Protein AF-A0A953AX68-F1 (afdb_monomer_lite)

Foldseek 3Di:
DQDPLNVVLVVQLVVLCVVLVVCLVVLLVVCQVVVNQVSLQVSLVSVLVSVVSNVVSCVVSVHDDDPVNVVVVCVVLVVVLVVLVCVVVVDPPRDPSNVCSNVVSSVVVVVSVVVVCCVVVHPVVVVVVVVVVVVPPPPPDDDDDDDDDDD

Structure (mmCIF, N/CA/C/O backbone):
data_AF-A0A953AX68-F1
#
_entry.id   AF-A0A953AX68-F1
#
loop_
_atom_site.group_PDB
_atom_site.id
_atom_site.type_symbol
_atom_site.label_atom_id
_atom_site.label_alt_id
_atom_site.label_comp_id
_atom_site.label_asym_id
_atom_site.label_entity_id
_atom_site.label_seq_id
_atom_site.pdbx_PDB_ins_code
_atom_site.Cartn_x
_atom_site.Cartn_y
_atom_site.Cartn_z
_atom_site.occupancy
_atom_site.B_iso_or_equiv
_atom_site.auth_seq_id
_atom_site.auth_comp_id
_atom_site.auth_asym_id
_atom_site.auth_atom_id
_atom_site.pdbx_PDB_model_num
ATOM 1 N N . MET A 1 1 ? -5.751 9.041 28.062 1.00 52.81 1 MET A N 1
ATOM 2 C CA . MET A 1 1 ? -4.971 7.850 28.462 1.00 52.81 1 MET A CA 1
ATOM 3 C C . MET A 1 1 ? -5.327 6.750 27.474 1.00 52.81 1 MET A C 1
ATOM 5 O O . MET A 1 1 ? -6.511 6.477 27.338 1.00 52.81 1 MET A O 1
ATOM 9 N N . ALA A 1 2 ? -4.370 6.244 26.689 1.00 71.50 2 ALA A N 1
ATOM 10 C CA . ALA A 1 2 ? -4.653 5.165 25.738 1.00 71.50 2 ALA A CA 1
ATOM 11 C C . ALA A 1 2 ? -5.026 3.898 26.515 1.00 71.50 2 ALA A C 1
ATOM 13 O O . ALA A 1 2 ? -4.402 3.606 27.537 1.00 71.50 2 ALA A O 1
ATOM 14 N N . THR A 1 3 ? -6.051 3.178 26.068 1.00 89.19 3 THR A N 1
ATOM 15 C CA . THR A 1 3 ? -6.425 1.916 26.711 1.00 89.19 3 THR A CA 1
ATOM 16 C C . THR A 1 3 ? -5.432 0.821 26.319 1.00 89.19 3 THR A C 1
ATOM 18 O O . THR A 1 3 ? -4.761 0.918 25.290 1.00 89.19 3 THR A O 1
ATOM 21 N N . VAL A 1 4 ? -5.347 -0.248 27.115 1.00 90.12 4 VAL A N 1
ATOM 22 C CA . VAL A 1 4 ? -4.530 -1.430 26.771 1.00 90.12 4 VAL A CA 1
ATOM 23 C C . VAL A 1 4 ? -4.910 -1.963 25.384 1.00 90.12 4 VAL A C 1
ATOM 25 O O . VAL A 1 4 ? -4.042 -2.215 24.553 1.00 90.12 4 VAL A O 1
ATOM 28 N N . LYS A 1 5 ? -6.212 -1.991 25.085 1.00 90.06 5 LYS A N 1
ATOM 29 C CA . LYS A 1 5 ? -6.754 -2.409 23.790 1.00 90.06 5 LYS A CA 1
ATOM 30 C C . LYS A 1 5 ? -6.280 -1.527 22.622 1.00 90.06 5 LYS A C 1
ATOM 32 O O . LYS A 1 5 ? -6.019 -2.035 21.533 1.00 90.06 5 LYS A O 1
ATOM 37 N N . ASP A 1 6 ? -6.131 -0.217 22.836 1.00 89.50 6 ASP A N 1
ATOM 38 C CA . ASP A 1 6 ? -5.598 0.696 21.814 1.00 89.50 6 ASP A CA 1
ATOM 39 C C . ASP A 1 6 ? -4.115 0.432 21.528 1.00 89.50 6 ASP A C 1
ATOM 41 O O . ASP A 1 6 ? -3.676 0.526 20.377 1.00 89.50 6 ASP A O 1
ATOM 45 N N . ALA A 1 7 ? -3.342 0.102 22.567 1.00 92.62 7 ALA A N 1
ATOM 46 C CA . ALA A 1 7 ? -1.931 -0.244 22.437 1.00 92.62 7 ALA A CA 1
ATOM 47 C C . ALA A 1 7 ? -1.748 -1.574 21.688 1.00 92.62 7 ALA A C 1
ATOM 49 O O . ALA A 1 7 ? -0.960 -1.635 20.745 1.00 92.62 7 ALA A O 1
ATOM 50 N N . GLU A 1 8 ? -2.528 -2.601 22.034 1.00 94.94 8 GLU A N 1
ATOM 51 C CA . GLU A 1 8 ? -2.530 -3.903 21.353 1.00 94.94 8 GLU A CA 1
ATOM 52 C C . GLU A 1 8 ? -2.865 -3.772 19.866 1.00 94.94 8 GLU A C 1
ATOM 54 O O . GLU A 1 8 ? -2.136 -4.289 19.017 1.00 94.94 8 GLU A O 1
ATOM 59 N N . ARG A 1 9 ? -3.922 -3.016 19.532 1.00 95.19 9 ARG A N 1
ATOM 60 C CA . ARG A 1 9 ? -4.285 -2.736 18.137 1.00 95.19 9 ARG A CA 1
ATOM 61 C C . ARG A 1 9 ? -3.120 -2.085 17.395 1.00 95.19 9 ARG A C 1
ATOM 63 O O . ARG A 1 9 ? -2.775 -2.514 16.297 1.00 95.19 9 ARG A O 1
ATOM 70 N N . ARG A 1 10 ? -2.531 -1.029 17.966 1.00 93.56 10 ARG A N 1
ATOM 71 C CA . ARG A 1 10 ? -1.424 -0.294 17.333 1.00 93.56 10 ARG A CA 1
ATOM 72 C C . ARG A 1 10 ? -0.219 -1.193 17.092 1.00 93.56 10 ARG A C 1
ATOM 74 O O . ARG A 1 10 ? 0.334 -1.152 15.997 1.00 93.56 10 ARG A O 1
ATOM 81 N N . LEU A 1 11 ? 0.150 -2.013 18.073 1.00 95.56 11 LEU A N 1
ATOM 82 C CA . LEU A 1 11 ? 1.232 -2.986 17.935 1.00 95.56 11 LEU A CA 1
ATOM 83 C C . LEU A 1 11 ? 0.938 -3.982 16.810 1.00 95.56 11 LEU A C 1
ATOM 85 O O . LEU A 1 11 ? 1.768 -4.141 15.923 1.00 95.56 11 LEU A O 1
ATOM 89 N N . ALA A 1 12 ? -0.262 -4.568 16.776 1.00 95.94 12 ALA A N 1
ATOM 90 C CA . ALA A 1 12 ? -0.652 -5.505 15.723 1.00 95.94 12 ALA A CA 1
ATOM 91 C C . ALA A 1 12 ? -0.560 -4.877 14.320 1.00 95.94 12 ALA A C 1
ATOM 93 O O . ALA A 1 12 ? -0.012 -5.487 13.402 1.00 95.94 12 ALA A O 1
ATOM 94 N N . VAL A 1 13 ? -1.047 -3.641 14.157 1.00 96.25 13 VAL A N 1
ATOM 95 C CA . VAL A 1 13 ? -0.963 -2.904 12.887 1.00 96.25 13 VAL A CA 1
ATOM 96 C C . VAL A 1 13 ? 0.492 -2.657 12.492 1.00 96.25 13 VAL A C 1
ATOM 98 O O . VAL A 1 13 ? 0.874 -2.958 11.363 1.00 96.25 13 VAL A O 1
ATOM 101 N N . VAL A 1 14 ? 1.311 -2.133 13.407 1.00 95.69 14 VAL A N 1
ATOM 102 C CA . VAL A 1 14 ? 2.717 -1.806 13.126 1.00 95.69 14 VAL A CA 1
ATOM 103 C C . VAL A 1 14 ? 3.515 -3.060 12.783 1.00 95.69 14 VAL A C 1
ATOM 105 O O . VAL A 1 14 ? 4.225 -3.060 11.782 1.00 95.69 14 VAL A O 1
ATOM 108 N N . THR A 1 15 ? 3.372 -4.146 13.544 1.00 96.62 15 THR A N 1
ATOM 109 C CA . THR A 1 15 ? 4.067 -5.410 13.266 1.00 96.62 15 THR A CA 1
ATOM 110 C C . THR A 1 15 ? 3.616 -6.018 11.939 1.00 96.62 15 THR A C 1
ATOM 112 O O . THR A 1 15 ? 4.457 -6.463 11.159 1.00 96.62 15 THR A O 1
ATOM 115 N N . SER A 1 16 ? 2.315 -5.972 11.633 1.00 96.88 16 SER A N 1
ATOM 116 C CA . SER A 1 16 ? 1.788 -6.416 10.338 1.00 96.88 16 SER A CA 1
ATOM 117 C C . SER A 1 16 ? 2.435 -5.653 9.180 1.00 96.88 16 SER A C 1
ATOM 119 O O . SER A 1 16 ? 2.881 -6.269 8.210 1.00 96.88 16 SER A O 1
ATOM 121 N N . TRP A 1 17 ? 2.538 -4.323 9.277 1.00 96.56 17 TRP A N 1
ATOM 122 C CA . TRP A 1 17 ? 3.183 -3.495 8.250 1.00 96.56 17 TRP A CA 1
ATOM 123 C C . TRP A 1 17 ? 4.701 -3.636 8.209 1.00 96.56 17 TRP A C 1
ATOM 125 O O . TRP A 1 17 ? 5.267 -3.559 7.126 1.00 96.56 17 TRP A O 1
ATOM 135 N N . ALA A 1 18 ? 5.368 -3.880 9.335 1.00 95.31 18 ALA A N 1
ATOM 136 C CA . ALA A 1 18 ? 6.807 -4.127 9.347 1.00 95.31 18 ALA A CA 1
ATOM 137 C C . ALA A 1 18 ? 7.158 -5.371 8.516 1.00 95.31 18 ALA A C 1
ATOM 139 O O . ALA A 1 18 ? 8.072 -5.330 7.695 1.00 95.31 18 ALA A O 1
ATOM 140 N N . VAL A 1 19 ? 6.382 -6.449 8.674 1.00 95.56 19 VAL A N 1
ATOM 141 C CA . VAL A 1 19 ? 6.579 -7.695 7.920 1.00 95.56 19 VAL A CA 1
ATOM 142 C C . VAL A 1 19 ? 6.150 -7.527 6.464 1.00 95.56 19 VAL A C 1
ATOM 144 O O . VAL A 1 19 ? 6.960 -7.706 5.558 1.00 95.56 19 VAL A O 1
ATOM 147 N N . SER A 1 20 ? 4.889 -7.163 6.225 1.00 96.81 20 SER A N 1
ATOM 148 C CA . SER A 1 20 ? 4.341 -7.092 4.862 1.00 96.81 20 SER A CA 1
ATOM 149 C C . SER A 1 20 ? 4.927 -5.941 4.044 1.00 96.81 20 SER A C 1
ATOM 151 O O . SER A 1 20 ? 5.261 -6.124 2.879 1.00 96.81 20 SER A O 1
ATOM 153 N N . GLY A 1 21 ? 5.117 -4.769 4.647 1.00 93.88 21 GLY A N 1
ATOM 154 C CA . GLY A 1 21 ? 5.720 -3.612 3.992 1.00 93.88 21 GLY A CA 1
ATOM 155 C C . GLY A 1 21 ? 7.198 -3.830 3.687 1.00 93.88 21 GLY A C 1
ATOM 156 O O . GLY A 1 21 ? 7.617 -3.582 2.562 1.00 93.88 21 GLY A O 1
ATOM 157 N N . GLY A 1 22 ? 7.977 -4.348 4.643 1.00 95.44 22 GLY A N 1
ATOM 158 C CA . GLY A 1 22 ? 9.399 -4.631 4.435 1.00 95.44 22 GLY A CA 1
ATOM 159 C C . GLY A 1 22 ? 9.636 -5.720 3.387 1.00 95.44 22 GLY A C 1
ATOM 160 O O . GLY A 1 22 ? 10.375 -5.506 2.426 1.00 95.44 22 GLY A O 1
ATOM 161 N N . PHE A 1 23 ? 8.970 -6.869 3.534 1.00 96.62 23 PHE A N 1
ATOM 162 C CA . PHE A 1 23 ? 9.101 -7.982 2.591 1.00 96.62 23 PHE A CA 1
ATOM 163 C C . PHE A 1 23 ? 8.530 -7.635 1.211 1.00 96.62 23 PHE A C 1
ATOM 165 O O . PHE A 1 23 ? 9.174 -7.881 0.193 1.00 96.62 23 PHE A O 1
ATOM 172 N N . GLY A 1 24 ? 7.357 -6.996 1.166 1.00 96.81 24 GLY A N 1
ATOM 173 C CA . GLY A 1 24 ? 6.736 -6.552 -0.078 1.00 96.81 24 GLY A CA 1
ATOM 174 C C . GLY A 1 24 ? 7.608 -5.552 -0.834 1.00 96.81 24 GLY A C 1
ATOM 175 O O . GLY A 1 24 ? 7.820 -5.714 -2.035 1.00 96.81 24 GLY A O 1
ATOM 176 N N . LEU A 1 25 ? 8.193 -4.574 -0.134 1.00 96.19 25 LEU A N 1
ATOM 177 C CA . LEU A 1 25 ? 9.120 -3.616 -0.735 1.00 96.19 25 LEU A CA 1
ATOM 178 C C . LEU A 1 25 ? 10.381 -4.299 -1.272 1.00 96.19 25 LEU A C 1
ATOM 180 O O . LEU A 1 25 ? 10.812 -3.974 -2.375 1.00 96.19 25 LEU A O 1
ATOM 184 N N . ALA A 1 26 ? 10.951 -5.260 -0.538 1.00 97.00 26 ALA A N 1
ATOM 185 C CA . ALA A 1 26 ? 12.106 -6.020 -1.010 1.00 97.00 26 ALA A CA 1
ATOM 186 C C . ALA A 1 26 ? 11.798 -6.744 -2.333 1.00 97.00 26 ALA A C 1
ATOM 188 O O . ALA A 1 26 ? 12.542 -6.587 -3.298 1.00 97.00 26 ALA A O 1
ATOM 189 N N . CYS A 1 27 ? 10.666 -7.450 -2.418 1.00 96.69 27 CYS A N 1
ATOM 190 C CA . CYS A 1 27 ? 10.232 -8.121 -3.645 1.00 96.69 27 CYS A CA 1
ATOM 191 C C . CYS A 1 27 ? 9.978 -7.143 -4.806 1.00 96.69 27 CYS A C 1
ATOM 193 O O . CYS A 1 27 ? 10.406 -7.412 -5.930 1.00 96.69 27 CYS A O 1
ATOM 195 N N . ILE A 1 28 ? 9.345 -5.991 -4.537 1.00 96.81 28 ILE A N 1
ATOM 196 C CA . ILE A 1 28 ? 9.142 -4.926 -5.535 1.00 96.81 28 ILE A CA 1
ATOM 197 C C . ILE A 1 28 ? 10.493 -4.460 -6.087 1.00 96.81 28 ILE A C 1
ATOM 199 O O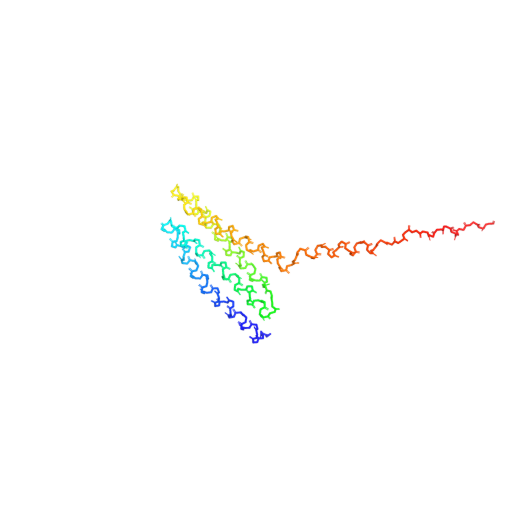 . ILE A 1 28 ? 10.690 -4.446 -7.302 1.00 96.81 28 ILE A O 1
ATOM 203 N N . LEU A 1 29 ? 11.439 -4.117 -5.210 1.00 96.12 29 LEU A N 1
ATOM 204 C CA . LEU A 1 29 ? 12.760 -3.632 -5.609 1.00 96.12 29 LEU A CA 1
ATOM 205 C C . LEU A 1 29 ? 13.552 -4.685 -6.390 1.00 96.12 29 LEU A C 1
ATOM 207 O O . LEU A 1 29 ? 14.199 -4.333 -7.374 1.00 96.12 29 LEU A O 1
ATOM 211 N N . THR A 1 30 ? 13.465 -5.963 -6.009 1.00 96.19 30 THR A N 1
ATOM 212 C CA . THR A 1 30 ? 14.041 -7.072 -6.785 1.00 96.19 30 THR A CA 1
ATOM 213 C C . THR A 1 30 ? 13.442 -7.132 -8.191 1.00 96.19 30 THR A C 1
ATOM 215 O O . THR A 1 30 ? 14.189 -7.166 -9.165 1.00 96.19 30 THR A O 1
ATOM 218 N N . GLY A 1 31 ? 12.113 -7.052 -8.323 1.00 94.06 31 GLY A N 1
ATOM 219 C CA . GLY A 1 31 ? 11.453 -7.051 -9.632 1.00 94.06 31 GLY A CA 1
ATOM 220 C C . GLY A 1 31 ? 11.859 -5.874 -10.518 1.00 94.06 31 GLY A C 1
ATOM 221 O O . GLY A 1 31 ? 12.137 -6.061 -11.702 1.00 94.06 31 GLY A O 1
ATOM 222 N N . PHE A 1 32 ? 11.980 -4.671 -9.950 1.00 94.19 32 PHE A N 1
ATOM 223 C CA . PHE A 1 32 ? 12.466 -3.501 -10.687 1.00 94.19 32 PHE A CA 1
ATOM 224 C C . PHE A 1 32 ? 13.939 -3.620 -11.091 1.00 94.19 32 PHE A C 1
ATOM 226 O O . PHE A 1 32 ? 14.289 -3.285 -12.227 1.00 94.19 32 PHE A O 1
ATOM 233 N N . ARG A 1 33 ? 14.797 -4.098 -10.182 1.00 94.25 33 ARG A N 1
ATOM 234 C CA . ARG A 1 33 ? 16.237 -4.261 -10.417 1.00 94.25 33 ARG A CA 1
ATOM 235 C C . ARG A 1 33 ? 16.500 -5.235 -11.560 1.00 94.25 33 ARG A C 1
ATOM 237 O O . ARG A 1 33 ? 17.177 -4.869 -12.519 1.00 94.25 33 ARG A O 1
ATOM 244 N N . ASP A 1 34 ? 15.916 -6.425 -11.472 1.00 93.88 34 ASP A N 1
ATOM 245 C CA . ASP A 1 34 ? 16.192 -7.527 -12.396 1.00 93.88 34 ASP A CA 1
ATOM 246 C C . ASP A 1 34 ? 15.253 -7.524 -13.616 1.00 93.88 34 ASP A C 1
ATOM 248 O O . ASP A 1 34 ? 15.350 -8.396 -14.476 1.00 93.88 34 ASP A O 1
ATOM 252 N N . ALA A 1 35 ? 14.353 -6.533 -13.705 1.00 91.94 35 ALA A N 1
ATOM 253 C CA . ALA A 1 35 ? 13.316 -6.421 -14.733 1.00 91.94 35 ALA A CA 1
ATOM 254 C C . ALA A 1 35 ? 12.455 -7.696 -14.854 1.00 91.94 35 ALA A C 1
ATOM 256 O O . ALA A 1 35 ? 12.076 -8.110 -15.948 1.00 91.94 35 ALA A O 1
ATOM 257 N N . GLN A 1 36 ? 12.143 -8.314 -13.711 1.00 93.38 36 GLN A N 1
ATOM 258 C CA . GLN A 1 36 ? 11.323 -9.519 -13.620 1.00 93.38 36 GLN A CA 1
ATOM 259 C C . GLN A 1 36 ? 9.954 -9.198 -13.025 1.00 93.38 36 GLN A C 1
ATOM 261 O O . GLN A 1 36 ? 9.839 -8.758 -11.880 1.00 93.38 36 GLN A O 1
ATOM 266 N N . GLU A 1 37 ? 8.900 -9.473 -13.790 1.00 93.88 37 GLU A N 1
ATOM 267 C CA . GLU A 1 37 ? 7.525 -9.131 -13.411 1.00 93.88 37 GLU A CA 1
ATOM 268 C C . GLU A 1 37 ? 7.054 -9.882 -12.168 1.00 93.88 37 GLU A C 1
ATOM 270 O O . GLU A 1 37 ? 6.496 -9.288 -11.249 1.00 93.88 37 GLU A O 1
ATOM 275 N N . VAL A 1 38 ? 7.326 -11.187 -12.109 1.00 95.75 38 VAL A N 1
ATOM 276 C CA . VAL A 1 38 ? 6.841 -12.081 -11.049 1.00 95.75 38 VAL A CA 1
ATOM 277 C C . VAL A 1 38 ? 7.226 -11.607 -9.639 1.00 95.75 38 VAL A C 1
ATOM 279 O O . VAL A 1 38 ? 6.315 -11.396 -8.836 1.00 95.75 38 VAL A O 1
ATOM 282 N N . PRO A 1 39 ? 8.513 -11.393 -9.291 1.00 95.25 39 PRO A N 1
ATOM 283 C CA . PRO A 1 39 ? 8.872 -10.907 -7.958 1.00 95.25 39 PRO A CA 1
ATOM 284 C C . PRO A 1 39 ? 8.290 -9.517 -7.668 1.00 95.25 39 PRO A C 1
ATOM 286 O O . PRO A 1 39 ? 7.835 -9.274 -6.550 1.00 95.25 39 PRO A O 1
ATOM 289 N N . GLY A 1 40 ? 8.216 -8.638 -8.674 1.00 94.88 40 GLY A N 1
ATOM 290 C CA . GLY A 1 40 ? 7.607 -7.315 -8.530 1.00 94.88 40 GLY A CA 1
ATOM 291 C C . GLY A 1 40 ? 6.125 -7.386 -8.151 1.00 94.88 40 GLY A C 1
ATOM 292 O O . GLY A 1 40 ? 5.695 -6.779 -7.168 1.00 94.88 40 GLY A O 1
ATOM 293 N N . LEU A 1 41 ? 5.349 -8.183 -8.890 1.00 97.06 41 LEU A N 1
ATOM 294 C CA . LEU A 1 41 ? 3.917 -8.385 -8.657 1.00 97.06 41 LEU A CA 1
ATOM 295 C C . LEU A 1 41 ? 3.639 -9.123 -7.342 1.00 97.06 41 LEU A C 1
ATOM 297 O O . LEU A 1 41 ? 2.695 -8.766 -6.637 1.00 97.06 41 LEU A O 1
ATOM 301 N N . ILE A 1 42 ? 4.478 -10.095 -6.966 1.00 97.62 42 ILE A N 1
ATOM 302 C CA . ILE A 1 42 ? 4.409 -10.741 -5.645 1.00 97.62 42 ILE A CA 1
ATOM 303 C C . ILE A 1 42 ? 4.598 -9.700 -4.542 1.00 97.62 42 ILE A C 1
ATOM 305 O O . ILE A 1 42 ? 3.845 -9.699 -3.571 1.00 97.62 42 ILE A O 1
ATOM 309 N N . GLY A 1 43 ? 5.552 -8.781 -4.693 1.00 97.12 43 GLY A N 1
ATOM 310 C CA . GLY A 1 43 ? 5.767 -7.728 -3.709 1.00 97.12 43 GLY A CA 1
ATOM 311 C C . GLY A 1 43 ? 4.542 -6.828 -3.521 1.00 97.12 43 GLY A C 1
ATOM 312 O O . GLY A 1 43 ? 4.126 -6.586 -2.387 1.00 97.12 43 GLY A O 1
ATOM 313 N N . PHE A 1 44 ? 3.880 -6.425 -4.610 1.00 97.31 44 PHE A N 1
ATOM 314 C CA . PHE A 1 44 ? 2.597 -5.715 -4.531 1.00 97.31 44 PHE A CA 1
ATOM 315 C C . PHE A 1 44 ? 1.487 -6.560 -3.894 1.00 97.31 44 PHE A C 1
ATOM 317 O O . PHE A 1 44 ? 0.733 -6.048 -3.065 1.00 97.31 44 PHE A O 1
ATOM 324 N N . ALA A 1 45 ? 1.404 -7.854 -4.212 1.00 97.69 45 ALA A N 1
ATOM 325 C CA . ALA A 1 45 ? 0.442 -8.763 -3.589 1.00 97.69 45 ALA A CA 1
ATOM 326 C C . ALA A 1 45 ? 0.653 -8.871 -2.067 1.00 97.69 45 ALA A C 1
ATOM 328 O O . ALA A 1 45 ? -0.320 -8.878 -1.312 1.00 97.69 45 ALA A O 1
ATOM 329 N N . VAL A 1 46 ? 1.904 -8.876 -1.595 1.00 98.00 46 VAL A N 1
ATOM 330 C CA . VAL A 1 46 ? 2.235 -8.850 -0.160 1.00 98.00 46 VAL A CA 1
ATOM 331 C C . VAL A 1 46 ? 1.814 -7.526 0.484 1.00 98.00 46 VAL A C 1
ATOM 333 O O . VAL A 1 46 ? 1.234 -7.537 1.570 1.00 98.00 46 VAL A O 1
ATOM 336 N N . VAL A 1 47 ? 2.048 -6.386 -0.174 1.00 97.06 47 VAL A N 1
ATOM 337 C CA . VAL A 1 47 ? 1.588 -5.073 0.319 1.00 97.06 47 VAL A CA 1
ATOM 338 C C . VAL A 1 47 ? 0.061 -5.041 0.440 1.00 97.06 47 VAL A C 1
ATOM 340 O O . VAL A 1 47 ? -0.476 -4.586 1.452 1.00 97.06 47 VAL A O 1
ATOM 343 N N . ILE A 1 48 ? -0.649 -5.582 -0.553 1.00 97.00 48 ILE A N 1
ATOM 344 C CA . ILE A 1 48 ? -2.110 -5.727 -0.524 1.00 97.00 48 ILE A CA 1
ATOM 345 C C . ILE A 1 48 ? -2.540 -6.642 0.628 1.00 97.00 48 ILE A C 1
ATOM 347 O O . ILE A 1 48 ? -3.468 -6.302 1.361 1.00 97.00 48 ILE A O 1
ATOM 351 N N . ALA A 1 49 ? -1.852 -7.763 0.850 1.00 97.19 49 ALA A N 1
ATOM 352 C CA . ALA A 1 49 ? -2.120 -8.636 1.990 1.00 97.19 49 ALA A CA 1
ATOM 353 C C . ALA A 1 49 ? -1.915 -7.906 3.332 1.00 97.19 49 ALA A C 1
ATOM 355 O O . ALA A 1 49 ? -2.723 -8.075 4.244 1.00 97.19 49 ALA A O 1
ATOM 356 N N . GLY A 1 50 ? -0.907 -7.034 3.435 1.00 96.69 50 GLY A N 1
ATOM 357 C CA . GLY A 1 50 ? -0.701 -6.143 4.581 1.00 96.69 50 GLY A CA 1
ATOM 358 C C . GLY A 1 50 ? -1.870 -5.184 4.818 1.00 96.69 50 GLY A C 1
ATOM 359 O O . GLY A 1 50 ? -2.336 -5.029 5.951 1.00 96.69 50 GLY A O 1
ATOM 360 N N . LEU A 1 51 ? -2.414 -4.600 3.746 1.00 94.56 51 LEU A N 1
ATOM 361 C CA . LEU A 1 51 ? -3.619 -3.770 3.812 1.00 94.56 51 LEU A CA 1
ATOM 362 C C . LEU A 1 51 ? -4.834 -4.577 4.294 1.00 94.56 51 LEU A C 1
ATOM 364 O O . LEU A 1 51 ? -5.557 -4.125 5.184 1.00 94.56 51 LEU A O 1
ATOM 368 N N . VAL A 1 52 ? -5.043 -5.777 3.747 1.00 95.38 52 VAL A N 1
ATOM 369 C CA . VAL A 1 52 ? -6.127 -6.685 4.157 1.00 95.38 52 VAL A CA 1
ATOM 370 C C . VAL A 1 52 ? -5.981 -7.075 5.629 1.00 95.38 52 VAL A C 1
ATOM 372 O O . VAL A 1 52 ? -6.956 -7.002 6.378 1.00 95.38 52 VAL A O 1
ATOM 375 N N . ALA A 1 53 ? -4.770 -7.404 6.081 1.00 96.50 53 ALA A N 1
ATOM 376 C CA . ALA A 1 53 ? -4.488 -7.698 7.482 1.00 96.50 53 ALA A CA 1
ATOM 377 C C . ALA A 1 53 ? -4.827 -6.506 8.391 1.00 96.50 53 ALA A C 1
ATOM 379 O O . ALA A 1 53 ? -5.488 -6.686 9.411 1.00 96.50 53 ALA A O 1
ATOM 380 N N . HIS A 1 54 ? -4.483 -5.274 7.997 1.00 95.56 54 HIS A N 1
ATOM 381 C CA . HIS A 1 54 ? -4.867 -4.072 8.743 1.00 95.56 54 HIS A CA 1
ATOM 382 C C . HIS A 1 54 ? -6.400 -3.915 8.817 1.00 95.56 54 HIS A C 1
ATOM 384 O O . HIS A 1 54 ? -6.943 -3.611 9.882 1.00 95.56 54 HIS A O 1
ATOM 390 N N . VAL A 1 55 ? -7.134 -4.184 7.732 1.00 93.75 55 VAL A N 1
ATOM 391 C CA . VAL A 1 55 ? -8.610 -4.186 7.754 1.00 93.75 55 VAL A CA 1
ATOM 392 C C . VAL A 1 55 ? -9.154 -5.237 8.729 1.00 93.75 55 VAL A C 1
ATOM 394 O O . VAL A 1 55 ? -10.054 -4.926 9.513 1.00 93.75 55 VAL A O 1
ATOM 397 N N . ILE A 1 56 ? -8.594 -6.449 8.732 1.00 94.94 56 ILE A N 1
ATOM 398 C CA . ILE A 1 56 ? -8.985 -7.527 9.653 1.00 94.94 56 ILE A CA 1
ATOM 399 C C . ILE A 1 56 ? -8.700 -7.132 11.106 1.00 94.94 56 ILE A C 1
ATOM 401 O O . ILE A 1 56 ? -9.588 -7.254 11.947 1.00 94.94 56 ILE A O 1
ATOM 405 N N . ILE A 1 57 ? -7.513 -6.595 11.402 1.00 95.69 57 ILE A N 1
ATOM 406 C CA . ILE A 1 57 ? -7.151 -6.100 12.739 1.00 95.69 57 ILE A CA 1
ATOM 407 C C . ILE A 1 57 ? -8.165 -5.043 13.185 1.00 95.69 57 ILE A C 1
ATOM 409 O O . ILE A 1 57 ? -8.768 -5.164 14.248 1.00 95.69 57 ILE A O 1
ATOM 413 N N . ASN A 1 58 ? -8.445 -4.048 12.342 1.00 93.94 58 ASN A N 1
ATOM 414 C CA . ASN A 1 58 ? -9.456 -3.035 12.640 1.00 93.94 58 ASN A CA 1
ATOM 415 C C . ASN A 1 58 ? -10.823 -3.663 12.948 1.00 93.94 58 ASN A C 1
ATOM 417 O O . ASN A 1 58 ? -11.490 -3.257 13.901 1.00 93.94 58 ASN A O 1
ATOM 421 N N . ARG A 1 59 ? -11.218 -4.707 12.212 1.00 92.69 59 ARG A N 1
ATOM 422 C CA . ARG A 1 59 ? -12.472 -5.420 12.468 1.00 92.69 59 ARG A CA 1
ATOM 423 C C . ARG A 1 59 ? -12.478 -6.150 13.813 1.00 92.69 59 ARG A C 1
ATOM 425 O O . ARG A 1 59 ? -13.477 -6.038 14.521 1.00 92.69 59 ARG A O 1
ATOM 432 N N . VAL A 1 60 ? -11.396 -6.845 14.167 1.00 95.19 60 VAL A N 1
ATOM 433 C CA . VAL A 1 60 ? -11.239 -7.571 15.444 1.00 95.19 60 VAL A CA 1
ATOM 434 C C . VAL A 1 60 ? -11.310 -6.616 16.635 1.00 95.19 60 VAL A C 1
ATOM 436 O O . VAL A 1 60 ? -11.996 -6.890 17.617 1.00 95.19 60 VAL A O 1
ATOM 439 N N . PHE A 1 61 ? -10.662 -5.455 16.535 1.00 92.62 61 PHE A N 1
ATOM 440 C CA . PHE A 1 61 ? -10.654 -4.464 17.612 1.00 92.62 61 PHE A CA 1
ATOM 441 C C . PHE A 1 61 ? -11.902 -3.562 17.632 1.00 92.62 61 PHE A C 1
ATOM 443 O O . PHE A 1 61 ? -12.113 -2.851 18.617 1.00 92.62 61 PHE A O 1
ATOM 450 N N . GLY A 1 62 ? -12.769 -3.638 16.614 1.00 89.00 62 GLY A N 1
ATOM 451 C CA . GLY A 1 62 ? -14.005 -2.853 16.516 1.00 89.00 62 GLY A CA 1
ATOM 452 C C . GLY A 1 62 ? -13.780 -1.397 16.102 1.00 89.00 62 GLY A C 1
ATOM 453 O O . GLY A 1 62 ? -14.570 -0.526 16.452 1.00 89.00 62 GLY A O 1
ATOM 454 N N . THR A 1 63 ? -12.697 -1.121 15.377 1.00 89.38 63 THR A N 1
ATOM 455 C CA . THR A 1 63 ? -12.267 0.224 14.980 1.00 89.38 63 THR A CA 1
ATOM 456 C C . THR A 1 63 ? -12.219 0.370 13.455 1.00 89.38 63 THR A C 1
ATOM 458 O O . THR A 1 63 ? -12.427 -0.576 12.697 1.00 89.38 63 THR A O 1
ATOM 461 N N . GLY A 1 64 ? -11.936 1.580 12.972 1.00 88.56 64 GLY A N 1
ATOM 462 C CA . GLY A 1 64 ? -11.596 1.843 11.572 1.00 88.56 64 GLY A CA 1
ATOM 463 C C . GLY A 1 64 ? -10.178 2.382 11.425 1.00 88.56 64 GLY A C 1
ATOM 464 O O . GLY A 1 64 ? -9.481 2.547 12.423 1.00 88.56 64 GLY A O 1
ATOM 465 N N . PHE A 1 65 ? -9.785 2.707 10.189 1.00 89.62 65 PHE A N 1
ATOM 466 C CA . PHE A 1 65 ? -8.618 3.560 9.977 1.00 89.62 65 PHE A CA 1
ATOM 467 C C . PHE A 1 65 ? -8.847 4.930 10.614 1.00 89.62 65 PHE A C 1
ATOM 469 O O . PHE A 1 65 ? -9.916 5.527 10.473 1.00 89.62 65 PHE A O 1
ATOM 476 N N . THR A 1 66 ? -7.822 5.421 11.290 1.00 91.00 66 THR A N 1
ATOM 477 C CA . THR A 1 66 ? -7.744 6.783 11.810 1.00 91.00 66 THR A CA 1
ATOM 478 C C . THR A 1 66 ? -7.364 7.760 10.696 1.00 91.00 66 THR A C 1
ATOM 480 O O . THR A 1 66 ? -6.756 7.371 9.698 1.00 91.00 66 THR A O 1
ATOM 483 N N . ASN A 1 67 ? -7.651 9.051 10.884 1.00 89.50 67 ASN A N 1
ATOM 484 C CA . ASN A 1 67 ? -7.251 10.085 9.921 1.00 89.50 67 ASN A CA 1
ATOM 485 C C . ASN A 1 67 ? -5.736 10.070 9.659 1.00 89.50 67 ASN A C 1
ATOM 487 O O . ASN A 1 67 ? -5.315 10.193 8.516 1.00 89.50 67 ASN A O 1
ATOM 491 N N . GLY A 1 68 ? -4.924 9.857 10.701 1.00 90.12 68 GLY A N 1
ATOM 492 C CA . GLY A 1 68 ? -3.469 9.763 10.564 1.00 90.12 68 GLY A CA 1
ATOM 493 C C . GLY A 1 68 ? -3.020 8.559 9.733 1.00 90.12 68 GLY A C 1
ATOM 494 O O . GLY A 1 68 ? -2.148 8.702 8.885 1.00 90.12 68 GLY A O 1
ATOM 495 N N . GLU A 1 69 ? -3.644 7.392 9.917 1.00 91.56 69 GLU A N 1
ATOM 496 C CA . GLU A 1 69 ? -3.348 6.189 9.121 1.00 91.56 69 GLU A CA 1
ATOM 497 C C . GLU A 1 69 ? -3.738 6.373 7.644 1.00 91.56 69 GLU A C 1
ATOM 499 O O . GLU A 1 69 ? -2.997 5.952 6.759 1.00 91.56 69 GLU A O 1
ATOM 504 N N . ILE A 1 70 ? -4.867 7.038 7.373 1.00 92.12 70 ILE A N 1
ATOM 505 C CA . ILE A 1 70 ? -5.315 7.352 6.008 1.00 92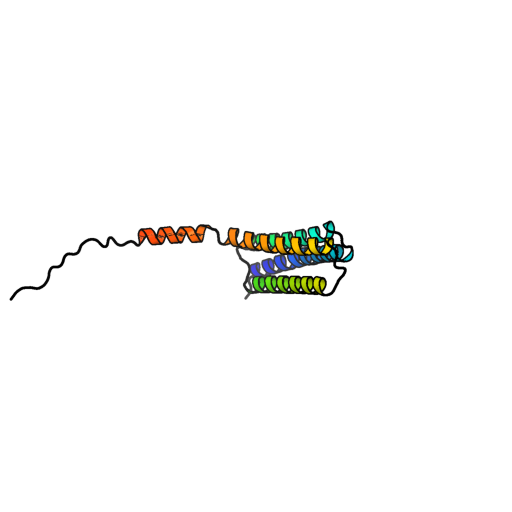.12 70 ILE A CA 1
ATOM 506 C C . ILE A 1 70 ? -4.338 8.321 5.335 1.00 92.12 70 ILE A C 1
ATOM 508 O O . ILE A 1 70 ? -3.869 8.052 4.231 1.00 92.12 70 ILE A O 1
ATOM 512 N N . VAL A 1 71 ? -4.005 9.428 6.008 1.00 95.25 71 VAL A N 1
ATOM 513 C CA . VAL A 1 71 ? -3.067 10.436 5.491 1.00 95.25 71 VAL A CA 1
ATOM 514 C C . VAL A 1 71 ? -1.695 9.815 5.237 1.00 95.25 71 VAL A C 1
ATOM 516 O O . VAL A 1 71 ? -1.128 10.027 4.170 1.00 95.25 71 VAL A O 1
ATOM 519 N N . LEU A 1 72 ? -1.187 8.996 6.164 1.00 93.62 72 LEU A N 1
ATOM 520 C CA . LEU A 1 72 ? 0.084 8.295 5.988 1.00 93.62 72 LEU A CA 1
ATOM 521 C C . LEU A 1 72 ? 0.056 7.369 4.765 1.00 93.62 72 LEU A C 1
ATOM 523 O O . LEU A 1 72 ? 0.984 7.400 3.961 1.00 93.62 72 LEU A O 1
ATOM 527 N N . GLY A 1 73 ? -1.016 6.589 4.596 1.00 92.50 73 GLY A N 1
ATOM 528 C CA . GLY A 1 73 ? -1.190 5.718 3.433 1.00 92.50 73 GLY A CA 1
ATOM 529 C C . GLY A 1 73 ? -1.174 6.492 2.113 1.00 92.50 73 GLY A C 1
ATOM 530 O O . GLY A 1 73 ? -0.458 6.107 1.190 1.00 92.50 73 GLY A O 1
ATOM 531 N N . PHE A 1 74 ? -1.890 7.618 2.038 1.00 94.31 74 PHE A N 1
ATOM 532 C CA . PHE A 1 74 ? -1.894 8.476 0.849 1.00 94.31 74 PHE A CA 1
ATOM 533 C C . PHE A 1 74 ? -0.541 9.130 0.574 1.00 94.31 74 PHE A C 1
ATOM 535 O O . PHE A 1 74 ? -0.139 9.194 -0.584 1.00 94.31 74 PHE A O 1
ATOM 542 N N . ILE A 1 75 ? 0.169 9.593 1.606 1.00 97.38 75 ILE A N 1
ATOM 543 C CA . ILE A 1 75 ? 1.504 10.181 1.443 1.00 97.38 75 ILE A CA 1
ATOM 544 C C . ILE A 1 75 ? 2.474 9.131 0.901 1.00 97.38 75 ILE A C 1
ATOM 546 O O . ILE A 1 75 ? 3.146 9.392 -0.093 1.00 97.38 75 ILE A O 1
ATOM 550 N N . ILE A 1 76 ? 2.521 7.938 1.502 1.00 95.38 76 ILE A N 1
ATOM 551 C CA . ILE A 1 76 ? 3.407 6.856 1.048 1.00 95.38 76 ILE A CA 1
ATOM 552 C C . ILE A 1 76 ? 3.071 6.463 -0.394 1.00 95.38 76 ILE A C 1
ATOM 554 O O . ILE A 1 76 ? 3.971 6.368 -1.225 1.00 95.38 76 ILE A O 1
ATOM 558 N N . PHE A 1 77 ? 1.785 6.285 -0.707 1.00 95.38 77 PHE A N 1
ATOM 559 C CA . PHE A 1 77 ? 1.334 5.961 -2.059 1.00 95.38 77 PHE A CA 1
ATOM 560 C C . PHE A 1 77 ? 1.710 7.052 -3.071 1.00 95.38 77 PHE A C 1
ATOM 562 O O . PHE A 1 77 ? 2.270 6.752 -4.123 1.00 95.38 77 PHE A O 1
ATOM 569 N N . GLY A 1 78 ? 1.443 8.319 -2.745 1.00 96.88 78 GLY A N 1
ATOM 570 C CA . GLY A 1 78 ? 1.739 9.458 -3.609 1.00 96.88 78 GLY A CA 1
ATOM 571 C C . GLY A 1 78 ? 3.235 9.620 -3.863 1.00 96.88 78 GLY A C 1
ATOM 572 O O . GLY A 1 78 ? 3.644 9.777 -5.009 1.00 96.88 78 GLY A O 1
ATOM 573 N N . VAL A 1 79 ? 4.065 9.510 -2.822 1.00 97.88 79 VAL A N 1
ATOM 574 C CA . VAL A 1 79 ? 5.529 9.550 -2.961 1.00 97.88 79 VAL A CA 1
ATOM 575 C C . VAL A 1 79 ? 6.023 8.387 -3.820 1.00 97.88 79 VAL A C 1
ATOM 577 O O . VAL A 1 79 ? 6.813 8.614 -4.731 1.00 97.88 79 VAL A O 1
ATOM 580 N N . ALA A 1 80 ? 5.536 7.164 -3.591 1.00 96.00 80 ALA A N 1
ATOM 581 C CA . ALA A 1 80 ? 5.922 6.005 -4.395 1.00 96.00 80 ALA A CA 1
ATOM 582 C C . ALA A 1 80 ? 5.558 6.184 -5.879 1.00 96.00 80 ALA A C 1
ATOM 584 O O . ALA A 1 80 ? 6.378 5.894 -6.752 1.00 96.00 80 ALA A O 1
ATOM 585 N N . LEU A 1 81 ? 4.365 6.712 -6.167 1.00 96.38 81 LEU A N 1
ATOM 586 C CA . LEU A 1 81 ? 3.922 6.998 -7.530 1.00 96.38 81 LEU A CA 1
ATOM 587 C C . LEU A 1 81 ? 4.786 8.080 -8.192 1.00 96.38 81 LEU A C 1
ATOM 589 O O . LEU A 1 81 ? 5.197 7.919 -9.339 1.00 96.38 81 LEU A O 1
ATOM 593 N N . LEU A 1 82 ? 5.105 9.159 -7.472 1.00 97.69 82 LEU A N 1
ATOM 594 C CA . LEU A 1 82 ? 5.972 10.225 -7.977 1.00 97.69 82 LEU A CA 1
ATOM 595 C C . LEU A 1 82 ? 7.388 9.721 -8.266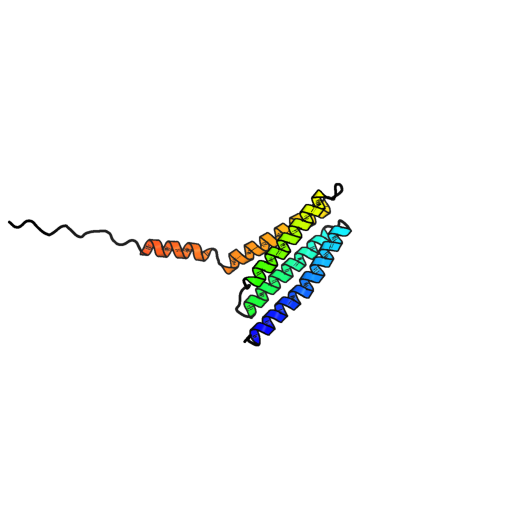 1.00 97.69 82 LEU A C 1
ATOM 597 O O . LEU A 1 82 ? 7.946 10.055 -9.307 1.00 97.69 82 LEU A O 1
ATOM 601 N N . VAL A 1 83 ? 7.953 8.891 -7.385 1.00 96.12 83 VAL A N 1
ATOM 602 C CA . VAL A 1 83 ? 9.271 8.272 -7.594 1.00 96.12 83 VAL A CA 1
ATOM 603 C C . VAL A 1 83 ? 9.253 7.355 -8.816 1.00 96.12 83 VAL A C 1
ATOM 605 O O . VAL A 1 83 ? 10.174 7.416 -9.626 1.00 96.12 83 VAL A O 1
ATOM 608 N N . PHE A 1 84 ? 8.201 6.554 -8.994 1.00 95.31 84 PHE A N 1
ATOM 609 C CA . PHE A 1 84 ? 8.041 5.716 -10.184 1.00 95.31 84 PHE A CA 1
ATOM 610 C C . PHE A 1 84 ? 7.960 6.550 -11.471 1.00 95.31 84 PHE A C 1
ATOM 612 O O . PHE A 1 84 ? 8.672 6.263 -12.430 1.00 95.31 84 PHE A O 1
ATOM 619 N N . MET A 1 85 ? 7.153 7.614 -11.483 1.00 96.19 85 MET A N 1
ATOM 620 C CA . MET A 1 85 ? 7.040 8.520 -12.632 1.00 96.19 85 MET A CA 1
ATOM 621 C C . MET A 1 85 ? 8.365 9.218 -12.943 1.00 96.19 85 MET A C 1
ATOM 623 O O . MET A 1 85 ? 8.753 9.317 -14.105 1.00 96.19 85 MET A O 1
ATOM 627 N N . ALA A 1 86 ? 9.081 9.673 -11.914 1.00 96.25 86 ALA A N 1
ATOM 628 C CA . ALA A 1 86 ? 10.397 10.276 -12.076 1.00 96.25 86 ALA A CA 1
ATOM 629 C C . ALA A 1 86 ? 11.404 9.275 -12.658 1.00 96.25 86 ALA A C 1
ATOM 631 O O . ALA A 1 86 ? 12.137 9.631 -13.575 1.00 96.25 86 ALA A O 1
ATOM 632 N N . ALA A 1 87 ? 11.406 8.025 -12.180 1.00 93.56 87 ALA A N 1
ATOM 633 C CA . ALA A 1 87 ? 12.264 6.967 -12.709 1.00 93.56 87 ALA A CA 1
ATOM 634 C C . ALA A 1 87 ? 11.953 6.655 -14.180 1.00 93.56 87 ALA A C 1
ATOM 636 O O . ALA A 1 87 ? 12.874 6.520 -14.978 1.00 93.56 87 ALA A O 1
ATOM 637 N N . TRP A 1 88 ? 10.670 6.607 -14.549 1.00 93.81 88 TRP A N 1
ATOM 638 C CA . TRP A 1 88 ? 10.255 6.379 -15.932 1.00 93.81 88 TRP A CA 1
ATOM 639 C C . TRP A 1 88 ? 10.686 7.522 -16.866 1.00 93.81 88 TRP A C 1
ATOM 641 O O . TRP A 1 88 ? 11.173 7.269 -17.961 1.00 93.81 88 TRP A O 1
ATOM 651 N N . ILE A 1 89 ? 10.558 8.780 -16.437 1.00 95.44 89 ILE A N 1
ATOM 652 C CA . ILE A 1 89 ? 10.964 9.939 -17.252 1.00 95.44 89 ILE A CA 1
ATOM 653 C C . ILE A 1 89 ? 12.494 10.059 -17.343 1.00 95.44 89 ILE A C 1
ATOM 655 O O . ILE A 1 89 ? 13.020 10.470 -18.375 1.00 95.44 89 ILE A O 1
ATOM 659 N N . ALA A 1 90 ? 13.207 9.740 -16.261 1.00 94.69 90 ALA A N 1
ATOM 660 C CA . ALA A 1 90 ? 14.653 9.921 -16.175 1.00 94.69 90 ALA A CA 1
ATOM 661 C C . ALA A 1 90 ? 15.458 8.833 -16.901 1.00 94.69 90 ALA A C 1
ATOM 663 O O . ALA A 1 90 ? 16.605 9.092 -17.264 1.00 94.69 90 ALA A O 1
ATOM 664 N N . ASP A 1 91 ? 14.893 7.639 -17.098 1.00 92.31 91 ASP A N 1
ATOM 665 C CA . ASP A 1 91 ? 15.561 6.512 -17.752 1.00 92.31 91 ASP A CA 1
ATOM 666 C C . ASP A 1 91 ? 14.990 6.265 -19.165 1.00 92.31 91 ASP A C 1
ATOM 668 O O . ASP A 1 91 ? 13.904 5.704 -19.310 1.00 92.31 91 ASP A O 1
ATOM 672 N N . PRO A 1 92 ? 15.720 6.618 -20.239 1.00 84.25 92 PRO A N 1
ATOM 673 C CA . PRO A 1 92 ? 15.299 6.340 -21.614 1.00 84.25 92 PRO A CA 1
ATOM 674 C C . PRO A 1 92 ? 15.214 4.843 -21.947 1.00 84.25 92 PRO A C 1
ATOM 676 O O . PRO A 1 92 ? 14.573 4.471 -22.927 1.00 84.25 92 PRO A O 1
ATOM 679 N N . ALA A 1 93 ? 15.870 3.985 -21.160 1.00 87.38 93 ALA A N 1
ATOM 680 C CA . ALA A 1 93 ? 15.886 2.534 -21.316 1.00 87.38 93 ALA A CA 1
ATOM 681 C C . ALA A 1 93 ? 14.942 1.837 -20.320 1.00 87.38 93 ALA A C 1
ATOM 683 O O . ALA A 1 93 ? 15.131 0.660 -19.986 1.00 87.38 93 ALA A O 1
ATOM 684 N N . PHE A 1 94 ? 13.917 2.546 -19.835 1.00 87.81 94 PHE A N 1
ATOM 685 C CA . PHE A 1 94 ? 12.938 1.983 -18.918 1.00 87.81 94 PHE A CA 1
ATOM 686 C C . PHE A 1 94 ? 12.149 0.855 -19.600 1.00 87.81 94 PHE A C 1
ATOM 688 O O . PHE A 1 94 ? 11.260 1.084 -20.419 1.00 87.81 94 PHE A O 1
ATOM 695 N N . GLY A 1 95 ? 12.525 -0.385 -19.289 1.00 91.12 95 GLY A N 1
ATOM 696 C CA . GLY A 1 95 ? 11.976 -1.573 -19.935 1.00 91.12 95 GLY A CA 1
ATOM 697 C C . GLY A 1 95 ? 10.497 -1.816 -19.626 1.00 91.12 95 GLY A C 1
ATOM 698 O O . GLY A 1 95 ? 10.005 -1.481 -18.547 1.00 91.12 95 GLY A O 1
ATOM 699 N N . GLU A 1 96 ? 9.815 -2.481 -20.560 1.00 93.44 96 GLU A N 1
ATOM 700 C CA . GLU A 1 96 ? 8.387 -2.822 -20.491 1.00 93.44 96 GLU A CA 1
ATOM 701 C C . GLU A 1 96 ? 8.004 -3.518 -19.177 1.00 93.44 96 GLU A C 1
ATOM 703 O O . GLU A 1 96 ? 7.064 -3.093 -18.508 1.00 93.44 96 GLU A O 1
ATOM 708 N N . ALA A 1 97 ? 8.797 -4.498 -18.732 1.00 92.75 97 ALA A N 1
ATOM 709 C CA . ALA A 1 97 ? 8.550 -5.219 -17.483 1.00 92.75 97 ALA A CA 1
ATOM 710 C C . ALA A 1 97 ? 8.442 -4.283 -16.262 1.00 92.75 97 ALA A C 1
ATOM 712 O O . ALA A 1 97 ? 7.570 -4.458 -15.414 1.00 92.75 97 ALA A O 1
ATOM 713 N N . ARG A 1 98 ? 9.281 -3.240 -16.170 1.00 94.50 98 ARG A N 1
ATOM 714 C CA . ARG A 1 98 ? 9.235 -2.270 -15.057 1.00 94.50 98 ARG A CA 1
ATOM 715 C C . ARG A 1 98 ? 7.966 -1.422 -15.104 1.00 94.50 98 ARG A C 1
ATOM 717 O O . ARG A 1 98 ? 7.394 -1.119 -14.056 1.00 94.50 98 ARG A O 1
ATOM 724 N N . VAL A 1 99 ? 7.513 -1.071 -16.309 1.00 94.56 99 VAL A N 1
ATOM 725 C CA . VAL A 1 99 ? 6.247 -0.357 -16.520 1.00 94.56 99 VAL A CA 1
ATOM 726 C C . VAL A 1 99 ? 5.071 -1.228 -16.092 1.00 94.56 99 VAL A C 1
ATOM 728 O O . VAL A 1 99 ? 4.223 -0.758 -15.336 1.00 94.56 99 VAL A O 1
ATOM 731 N N . VAL A 1 100 ? 5.049 -2.499 -16.506 1.00 95.81 100 VAL A N 1
ATOM 732 C CA . VAL A 1 100 ? 4.005 -3.466 -16.134 1.00 95.81 100 VAL A CA 1
ATOM 733 C C . VAL A 1 100 ? 3.941 -3.639 -14.618 1.00 95.81 100 VAL A C 1
ATOM 735 O O . VAL A 1 100 ? 2.862 -3.495 -14.044 1.00 95.81 100 VAL A O 1
ATOM 738 N N . ILE A 1 101 ? 5.083 -3.863 -13.956 1.00 95.62 101 ILE A N 1
ATOM 739 C CA . ILE A 1 101 ? 5.161 -4.001 -12.492 1.00 95.62 101 ILE A CA 1
ATOM 740 C C . ILE A 1 101 ? 4.556 -2.778 -11.798 1.00 95.62 101 ILE A C 1
ATOM 742 O O . ILE A 1 101 ? 3.693 -2.926 -10.931 1.00 95.62 101 ILE A O 1
ATOM 746 N N . GLY A 1 102 ? 4.994 -1.573 -12.176 1.00 95.00 102 GLY A N 1
ATOM 747 C CA . GLY A 1 102 ? 4.519 -0.336 -11.561 1.00 95.00 102 GLY A CA 1
ATOM 748 C C . GLY A 1 102 ? 3.033 -0.100 -11.809 1.00 95.00 102 GLY A C 1
ATOM 749 O O . GLY A 1 102 ? 2.267 0.069 -10.860 1.00 95.00 102 GLY A O 1
ATOM 750 N N . LEU A 1 103 ? 2.603 -0.127 -13.071 1.00 95.94 103 LEU A N 1
ATOM 751 C CA . LEU A 1 103 ? 1.229 0.198 -13.447 1.00 95.94 103 LEU A CA 1
ATOM 752 C C . LEU A 1 103 ? 0.230 -0.806 -12.863 1.00 95.94 103 LEU A C 1
ATOM 754 O O . LEU A 1 103 ? -0.758 -0.394 -12.253 1.00 95.94 103 LEU A O 1
ATOM 758 N N . ALA A 1 104 ? 0.502 -2.108 -12.993 1.00 96.19 104 ALA A N 1
ATOM 759 C CA . ALA A 1 104 ? -0.359 -3.147 -12.437 1.00 96.19 104 ALA A CA 1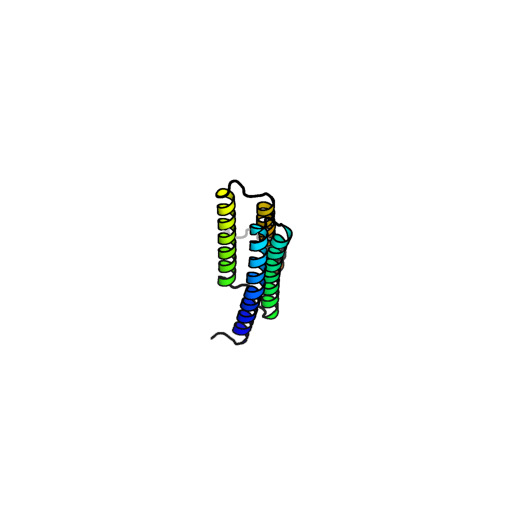
ATOM 760 C C . ALA A 1 104 ? -0.400 -3.075 -10.904 1.00 96.19 104 ALA A C 1
ATOM 762 O O . ALA A 1 104 ? -1.478 -3.153 -10.312 1.00 96.19 104 ALA A O 1
ATOM 763 N N . GLY A 1 105 ? 0.751 -2.864 -10.261 1.00 95.38 105 GLY A N 1
ATOM 764 C CA . GLY A 1 105 ? 0.859 -2.752 -8.810 1.00 95.38 105 GLY A CA 1
ATOM 765 C C . GLY A 1 105 ? 0.086 -1.568 -8.231 1.00 95.38 105 GLY A C 1
ATOM 766 O O . GLY A 1 105 ? -0.738 -1.741 -7.327 1.00 95.38 105 GLY A O 1
ATOM 767 N N . PHE A 1 106 ? 0.288 -0.363 -8.773 1.00 96.69 106 PHE A N 1
ATOM 768 C CA . PHE A 1 106 ? -0.437 0.828 -8.322 1.00 96.69 106 PHE A CA 1
ATOM 769 C C . PHE A 1 106 ? -1.937 0.733 -8.614 1.00 96.69 106 PHE A C 1
ATOM 771 O O . PHE A 1 106 ? -2.744 1.067 -7.742 1.00 96.69 106 PHE A O 1
ATOM 778 N N . ALA A 1 107 ? -2.327 0.231 -9.792 1.00 97.00 107 ALA A N 1
ATOM 779 C CA . ALA A 1 107 ? -3.732 0.019 -10.131 1.00 97.00 107 ALA A CA 1
ATOM 780 C C . ALA A 1 107 ? -4.406 -0.966 -9.163 1.00 97.00 107 ALA A C 1
ATOM 782 O O . ALA A 1 107 ? -5.516 -0.704 -8.695 1.00 97.00 107 ALA A O 1
ATOM 783 N N . ALA A 1 108 ? -3.724 -2.055 -8.801 1.00 96.69 108 ALA A N 1
ATOM 784 C CA . ALA A 1 108 ? -4.230 -3.030 -7.842 1.00 96.69 108 ALA A CA 1
ATOM 785 C C . ALA A 1 108 ? -4.413 -2.427 -6.439 1.00 96.69 108 ALA A C 1
ATOM 787 O O . ALA A 1 108 ? -5.452 -2.644 -5.815 1.00 96.69 108 ALA A O 1
ATOM 788 N N . ILE A 1 109 ? -3.466 -1.610 -5.958 1.00 95.38 109 ILE A N 1
ATOM 789 C CA . ILE A 1 109 ? -3.609 -0.905 -4.671 1.00 95.38 109 ILE A CA 1
ATOM 790 C C . ILE A 1 109 ? -4.830 0.025 -4.690 1.00 95.38 109 ILE A C 1
ATOM 792 O O . ILE A 1 109 ? -5.637 -0.009 -3.756 1.00 95.38 109 ILE A O 1
ATOM 796 N N . ILE A 1 110 ? -4.999 0.824 -5.751 1.00 94.75 110 ILE A N 1
ATOM 797 C CA . ILE A 1 110 ? -6.163 1.711 -5.909 1.00 94.75 110 ILE A CA 1
ATOM 798 C C . ILE A 1 110 ? -7.456 0.889 -5.903 1.00 94.75 110 ILE A C 1
ATOM 800 O O . ILE A 1 110 ? -8.390 1.219 -5.171 1.00 94.75 110 ILE A O 1
ATOM 804 N N . ALA A 1 111 ? -7.509 -0.201 -6.672 1.00 95.75 111 ALA A N 1
ATOM 805 C CA . ALA A 1 111 ? -8.675 -1.075 -6.743 1.00 95.75 111 ALA A CA 1
ATOM 806 C C . ALA A 1 111 ? -9.032 -1.667 -5.369 1.00 95.75 111 ALA A C 1
ATOM 808 O O . ALA A 1 111 ? -10.197 -1.626 -4.967 1.00 95.75 111 ALA A O 1
ATOM 809 N N . CYS A 1 112 ? -8.043 -2.142 -4.606 1.00 93.31 112 CYS A N 1
ATOM 810 C CA . CYS A 1 112 ? -8.250 -2.630 -3.242 1.00 93.31 112 CYS A CA 1
ATOM 811 C C . CYS A 1 112 ? -8.767 -1.537 -2.303 1.00 93.31 112 CYS A C 1
ATOM 813 O O . CYS A 1 112 ? -9.666 -1.787 -1.498 1.00 93.31 112 CYS A O 1
ATOM 815 N N . PHE A 1 113 ? -8.239 -0.318 -2.410 1.00 89.25 113 PHE A N 1
ATOM 816 C CA . PHE A 1 113 ? -8.701 0.803 -1.599 1.00 89.25 113 PHE A CA 1
ATOM 817 C C . PHE A 1 113 ? -10.151 1.193 -1.925 1.00 89.25 113 PHE A C 1
ATOM 819 O O . PHE A 1 113 ? -10.962 1.373 -1.015 1.00 89.25 113 PHE A O 1
ATOM 826 N N . ILE A 1 114 ? -10.517 1.244 -3.210 1.00 90.38 114 ILE A N 1
ATOM 827 C CA . ILE A 1 114 ? -11.901 1.481 -3.648 1.00 90.38 114 ILE A CA 1
ATOM 828 C C . ILE A 1 114 ? -12.8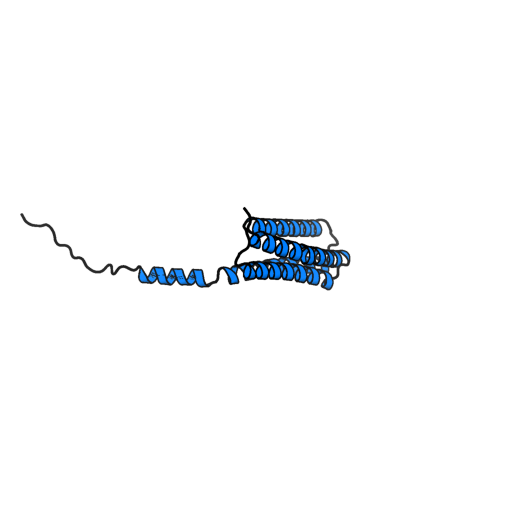19 0.368 -3.130 1.00 90.38 114 ILE A C 1
ATOM 830 O O . ILE A 1 114 ? -13.863 0.659 -2.542 1.00 90.38 114 ILE A O 1
ATOM 834 N N . ALA A 1 115 ? -12.418 -0.898 -3.278 1.00 89.50 115 ALA A N 1
ATOM 835 C CA . ALA A 1 115 ? -13.171 -2.038 -2.762 1.00 89.50 115 ALA A CA 1
ATOM 836 C C . ALA A 1 115 ? -13.391 -1.936 -1.243 1.00 89.50 115 ALA A C 1
ATOM 838 O O . ALA A 1 115 ? -14.495 -2.190 -0.755 1.00 89.50 115 ALA A O 1
ATOM 839 N N . TYR A 1 116 ? -12.383 -1.492 -0.487 1.00 86.88 116 TYR A N 1
ATOM 840 C CA . TYR A 1 116 ? -12.523 -1.218 0.943 1.00 86.88 116 TYR A CA 1
ATOM 841 C C . TYR A 1 116 ? -13.548 -0.108 1.236 1.00 86.88 116 TYR A C 1
ATOM 843 O O . TYR A 1 116 ? -14.401 -0.275 2.110 1.00 86.88 116 TYR A O 1
ATOM 851 N N . ILE A 1 117 ? -13.519 1.013 0.505 1.00 86.19 117 ILE A N 1
ATOM 852 C CA . ILE A 1 117 ? -14.501 2.095 0.697 1.00 86.19 117 ILE A CA 1
ATOM 853 C C . ILE A 1 117 ? -15.920 1.580 0.443 1.00 86.19 117 ILE A C 1
ATOM 855 O O . ILE A 1 117 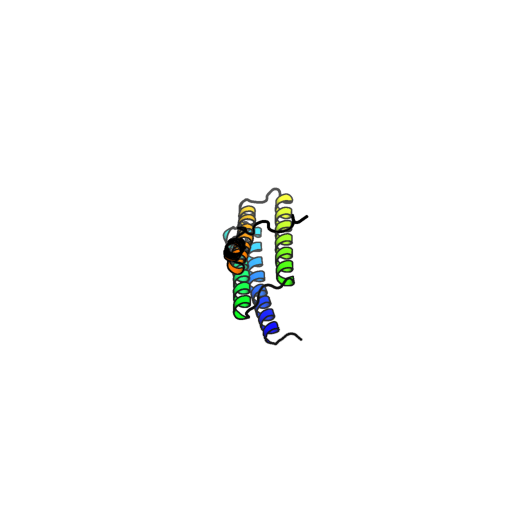? -16.799 1.797 1.283 1.00 86.19 117 ILE A O 1
ATOM 859 N N . VAL A 1 118 ? -16.126 0.877 -0.675 1.00 86.75 118 VAL A N 1
ATOM 860 C CA . VAL A 1 118 ? -17.429 0.337 -1.093 1.00 86.75 118 VAL A CA 1
ATOM 861 C C . VAL A 1 118 ? -17.960 -0.673 -0.079 1.00 86.75 118 VAL A C 1
ATOM 863 O O . VAL A 1 118 ? -19.129 -0.608 0.296 1.00 86.75 118 VAL A O 1
ATOM 866 N N . THR A 1 119 ? -17.115 -1.589 0.397 1.00 83.00 119 THR A N 1
ATOM 867 C CA . THR A 1 119 ? -17.522 -2.614 1.372 1.00 83.00 119 THR A CA 1
ATOM 868 C C . THR A 1 119 ? -17.830 -2.026 2.744 1.00 83.00 119 THR A C 1
ATOM 870 O O . THR A 1 119 ? -18.787 -2.458 3.386 1.00 83.00 119 THR A O 1
ATOM 873 N N . LYS A 1 120 ? -17.071 -1.020 3.195 1.00 77.62 120 LYS A N 1
ATOM 874 C CA . LYS A 1 120 ? -17.260 -0.425 4.523 1.00 77.62 120 LYS A CA 1
ATOM 875 C C . LYS A 1 120 ? -18.424 0.559 4.599 1.00 77.62 120 LYS A C 1
ATOM 877 O O . LYS A 1 120 ? -19.192 0.505 5.553 1.00 77.62 120 LYS A O 1
ATOM 882 N N . HIS A 1 121 ? -18.524 1.485 3.649 1.00 74.25 121 HIS A N 1
ATOM 883 C CA . HIS A 1 121 ? -19.559 2.526 3.679 1.00 74.25 121 HIS A CA 1
ATOM 884 C C . HIS A 1 121 ? -20.845 2.069 2.977 1.00 74.25 121 HIS A C 1
ATOM 886 O O . HIS A 1 121 ? -21.909 2.641 3.205 1.00 74.25 121 HIS A O 1
ATOM 892 N N . GLY A 1 122 ? -20.760 0.982 2.200 1.00 64.38 122 GLY A N 1
ATOM 893 C CA . GLY A 1 122 ? -21.866 0.377 1.479 1.00 64.38 122 GLY A CA 1
ATOM 894 C C . GLY A 1 122 ? -22.358 1.234 0.311 1.00 64.38 122 GLY A C 1
ATOM 895 O O . GLY A 1 122 ? -22.394 2.456 0.371 1.00 64.38 122 GLY A O 1
ATOM 896 N N . LEU A 1 123 ? -22.886 0.582 -0.725 1.00 57.00 123 LEU A N 1
ATOM 897 C CA . LEU A 1 123 ? -23.809 1.227 -1.676 1.00 57.00 123 LEU A CA 1
ATOM 898 C C . LEU A 1 123 ? -25.169 1.564 -1.013 1.00 57.00 123 LEU A C 1
ATOM 900 O O . LEU A 1 123 ? -25.973 2.319 -1.552 1.00 57.00 123 LEU A O 1
ATOM 904 N N . LYS A 1 124 ? -25.439 0.988 0.172 1.00 51.34 124 LYS A N 1
ATOM 905 C CA . LYS A 1 124 ? -26.731 1.019 0.882 1.00 51.34 124 LYS A CA 1
ATOM 906 C C . LYS A 1 124 ? -27.063 2.354 1.563 1.00 51.34 124 LYS A C 1
ATOM 908 O O . LYS A 1 124 ? -28.246 2.649 1.720 1.00 51.34 124 LYS A O 1
ATOM 913 N N . GLY A 1 125 ? -26.070 3.175 1.917 1.00 50.88 125 GLY A N 1
ATOM 914 C CA . GLY A 1 125 ? -26.322 4.516 2.465 1.00 50.88 125 GLY A CA 1
ATOM 915 C C . GLY A 1 125 ? -27.066 5.423 1.477 1.00 50.88 125 GLY A C 1
ATOM 916 O O . GLY A 1 125 ? -27.964 6.166 1.869 1.00 50.88 125 GLY A O 1
ATOM 917 N N . SER A 1 126 ? -26.776 5.284 0.180 1.00 51.12 126 SER A N 1
ATOM 918 C CA . SER A 1 126 ? -27.415 6.075 -0.876 1.00 51.12 126 SER A CA 1
ATOM 919 C C . SER A 1 126 ? -28.885 5.703 -1.101 1.00 51.12 126 SER A C 1
ATOM 921 O O . SER A 1 126 ? -29.697 6.589 -1.343 1.00 51.12 126 SER A O 1
ATOM 923 N N . PHE A 1 127 ? -29.272 4.430 -0.949 1.00 53.72 127 PHE A N 1
ATOM 924 C CA . PHE A 1 127 ? -30.672 4.003 -1.115 1.00 53.72 127 PHE A CA 1
ATOM 925 C C . PHE A 1 127 ? -31.568 4.359 0.080 1.00 53.72 127 PHE A C 1
ATOM 927 O O . PHE A 1 127 ? -32.749 4.651 -0.101 1.00 53.72 127 PHE A O 1
ATOM 934 N N . SER A 1 128 ? -31.014 4.414 1.297 1.00 53.72 128 SER A N 1
ATOM 935 C CA . SER A 1 128 ? -31.769 4.822 2.492 1.00 53.72 128 SER A CA 1
ATOM 936 C C . SER A 1 128 ? -32.261 6.274 2.423 1.00 53.72 128 SER A C 1
ATOM 938 O O . SER A 1 128 ? -33.274 6.600 3.042 1.00 53.72 128 SER A O 1
ATOM 940 N N . MET A 1 129 ? -31.572 7.147 1.681 1.00 52.78 129 MET A N 1
ATOM 941 C CA . MET A 1 129 ? -31.943 8.562 1.563 1.00 52.78 129 MET A CA 1
ATOM 942 C C . MET A 1 129 ? -33.155 8.768 0.637 1.00 52.78 129 MET A C 1
ATOM 944 O O . MET A 1 129 ? -33.990 9.633 0.894 1.00 52.78 129 MET A O 1
ATOM 948 N N . PHE A 1 130 ? -33.330 7.906 -0.371 1.00 57.44 130 PHE A N 1
ATOM 949 C CA . PHE A 1 130 ? -34.489 7.954 -1.271 1.00 57.44 130 PHE A CA 1
ATOM 950 C C . PHE A 1 130 ? -35.801 7.519 -0.599 1.00 57.44 130 PHE A C 1
ATOM 952 O O . PHE A 1 130 ? -36.859 8.050 -0.935 1.00 57.44 130 PHE A O 1
ATOM 959 N N . HIS A 1 131 ? -35.755 6.624 0.394 1.00 55.94 131 HIS A N 1
ATOM 960 C CA . HIS A 1 131 ? -36.952 6.250 1.158 1.00 55.94 131 HIS A CA 1
ATOM 961 C C . HIS A 1 131 ? -37.431 7.373 2.093 1.00 55.94 131 HIS A C 1
ATOM 963 O O . HIS A 1 131 ? -38.629 7.631 2.163 1.00 55.94 131 HIS A O 1
ATOM 969 N N . LEU A 1 132 ? -36.508 8.121 2.712 1.00 56.91 132 LEU A N 1
ATOM 970 C CA . LEU A 1 132 ? -36.839 9.277 3.560 1.00 56.91 132 LEU A CA 1
ATOM 971 C C . LEU A 1 132 ? -37.458 10.450 2.781 1.00 56.91 132 LEU A C 1
ATOM 973 O O . LEU A 1 132 ? -38.228 11.223 3.349 1.00 56.91 132 LEU A O 1
ATOM 977 N N . MET A 1 133 ? -37.138 10.595 1.491 1.00 53.72 133 MET A N 1
ATOM 978 C CA . MET A 1 133 ? -37.704 11.651 0.643 1.00 53.72 133 MET A CA 1
ATOM 979 C C . MET A 1 133 ? -39.149 11.345 0.217 1.00 53.72 133 MET A C 1
ATOM 981 O O . MET A 1 133 ? -39.952 12.265 0.083 1.00 53.72 133 MET A O 1
ATOM 985 N N . ARG A 1 134 ? -39.493 10.059 0.043 1.00 57.78 134 ARG A N 1
ATOM 986 C CA . ARG A 1 134 ? -40.847 9.614 -0.326 1.00 57.78 134 ARG A CA 1
ATOM 987 C C . ARG A 1 134 ? -41.850 9.790 0.816 1.00 57.78 134 ARG A C 1
ATOM 989 O O . ARG A 1 134 ? -42.972 10.215 0.572 1.00 57.78 134 ARG A O 1
ATOM 996 N N . ASP A 1 135 ? -41.427 9.544 2.053 1.00 59.06 135 ASP A N 1
ATOM 997 C CA . ASP A 1 135 ? -42.309 9.632 3.227 1.00 59.06 135 ASP A CA 1
ATOM 998 C C . ASP A 1 135 ? -42.501 11.079 3.730 1.00 59.06 135 ASP A C 1
ATOM 1000 O O . ASP A 1 135 ? -43.343 11.343 4.587 1.00 59.06 135 ASP A O 1
ATOM 1004 N N . ARG A 1 136 ? -41.738 12.040 3.188 1.00 52.94 136 ARG A N 1
ATOM 1005 C CA . ARG A 1 136 ? -41.836 13.473 3.510 1.00 52.94 136 ARG A CA 1
ATOM 1006 C C . ARG A 1 136 ? -42.715 14.275 2.564 1.00 52.94 136 ARG A C 1
ATOM 1008 O O . ARG A 1 136 ? -42.775 15.487 2.739 1.00 52.94 136 ARG A O 1
ATOM 1015 N N . GLN A 1 137 ? -43.390 13.657 1.595 1.00 51.41 137 GLN A N 1
ATOM 1016 C CA . GLN A 1 137 ? -44.394 14.358 0.799 1.00 51.41 137 GLN A CA 1
ATOM 1017 C C . GLN A 1 137 ? -45.594 14.661 1.712 1.00 51.41 137 GLN A C 1
ATOM 1019 O O . GLN A 1 137 ? -46.347 13.746 2.051 1.00 51.41 137 GLN A O 1
ATOM 1024 N N . PRO A 1 138 ? -45.793 15.914 2.165 1.00 50.78 138 PRO A N 1
ATOM 1025 C CA . PRO A 1 138 ? -47.002 16.247 2.887 1.00 50.78 138 PRO A CA 1
ATOM 1026 C C . PRO A 1 138 ? -48.134 16.129 1.871 1.00 50.78 138 PRO A C 1
ATOM 1028 O O . PRO A 1 138 ? -47.987 16.574 0.730 1.00 50.78 138 PRO A O 1
ATOM 1031 N N . ALA A 1 139 ? -49.267 15.560 2.272 1.00 61.56 139 ALA A N 1
ATOM 1032 C CA . ALA A 1 139 ? -50.509 15.726 1.536 1.00 61.56 139 ALA A CA 1
ATOM 1033 C C . ALA A 1 139 ? -50.838 17.230 1.495 1.00 61.56 139 ALA A C 1
ATOM 1035 O O . ALA A 1 139 ? -51.554 17.753 2.346 1.00 61.56 139 ALA A O 1
ATOM 1036 N N . ALA A 1 140 ? -50.276 17.953 0.524 1.00 58.81 140 ALA A N 1
ATOM 1037 C CA . ALA A 1 140 ? -50.609 19.333 0.202 1.00 58.81 140 ALA A CA 1
ATOM 1038 C C . ALA A 1 140 ? -51.930 19.324 -0.575 1.00 58.81 140 ALA A C 1
ATOM 1040 O O . ALA A 1 140 ? -52.018 19.686 -1.743 1.00 58.81 140 ALA A O 1
ATOM 1041 N N . GLY A 1 141 ? -52.953 18.817 0.101 1.00 58.47 141 GLY A N 1
ATOM 1042 C CA . GLY A 1 141 ? -54.324 18.779 -0.335 1.00 58.47 141 GLY A CA 1
ATOM 1043 C C . GLY A 1 141 ? -55.184 19.341 0.784 1.00 58.47 141 GLY A C 1
ATOM 1044 O O . GLY A 1 141 ? -55.424 18.676 1.786 1.00 58.47 141 GLY A O 1
ATOM 1045 N N . THR A 1 142 ? -55.727 20.530 0.527 1.00 59.09 142 THR A N 1
ATOM 1046 C CA . THR A 1 142 ? -57.030 20.977 1.046 1.00 59.09 142 THR A CA 1
ATOM 1047 C C . THR A 1 142 ? -57.067 21.620 2.444 1.00 59.09 142 THR A C 1
ATOM 1049 O O . THR A 1 142 ? -57.443 20.994 3.428 1.00 59.09 142 THR A O 1
ATOM 1052 N N . ARG A 1 143 ? -56.840 22.941 2.500 1.00 51.09 143 ARG A N 1
ATOM 1053 C CA . ARG A 1 143 ? -57.621 23.897 3.325 1.00 51.09 143 ARG A CA 1
ATOM 1054 C C . ARG A 1 143 ? -57.749 25.201 2.526 1.00 51.09 143 ARG A C 1
ATOM 1056 O O . ARG A 1 143 ? -56.830 26.004 2.502 1.00 51.09 143 ARG A O 1
ATOM 1063 N N . ILE A 1 144 ? -58.698 25.271 1.591 1.00 56.34 144 ILE A N 1
ATOM 1064 C CA . ILE A 1 144 ? -60.022 25.903 1.765 1.00 56.34 144 ILE A CA 1
ATOM 1065 C C . ILE A 1 144 ? -59.903 27.278 2.425 1.00 56.34 144 ILE A C 1
ATOM 1067 O O . ILE A 1 144 ? -59.732 27.393 3.637 1.00 56.34 144 ILE A O 1
ATOM 1071 N N . GLY A 1 145 ? -60.034 28.309 1.588 1.00 58.00 145 GLY A N 1
ATOM 1072 C CA . GLY A 1 145 ? -60.254 29.678 2.017 1.00 58.00 145 GLY A CA 1
ATOM 1073 C C . GLY A 1 145 ? -61.558 29.800 2.800 1.00 58.00 145 GLY A C 1
ATOM 1074 O O . GLY A 1 145 ? -62.614 29.367 2.340 1.00 58.00 145 GLY A O 1
ATOM 1075 N N . ARG A 1 146 ? -61.477 30.390 3.994 1.00 63.28 146 ARG A N 1
ATOM 1076 C CA . ARG A 1 146 ? -62.633 30.878 4.749 1.00 63.28 146 ARG A CA 1
ATOM 1077 C C . ARG A 1 146 ? -62.186 31.885 5.810 1.00 63.28 146 ARG A C 1
ATOM 1079 O O . ARG A 1 146 ? -61.827 31.476 6.908 1.00 63.28 146 ARG A O 1
ATOM 1086 N N . ARG A 1 147 ? -62.210 33.170 5.441 1.00 53.66 147 ARG A N 1
ATOM 1087 C CA . ARG A 1 147 ? -62.236 34.416 6.253 1.00 53.66 147 ARG A CA 1
ATOM 1088 C C . ARG A 1 147 ? -61.610 35.506 5.371 1.00 53.66 147 ARG A C 1
ATOM 1090 O O . ARG A 1 147 ? -60.540 35.265 4.840 1.00 53.66 147 ARG A O 1
ATOM 1097 N N . GLU A 1 148 ? -62.193 36.658 5.064 1.00 52.56 148 GLU A N 1
ATOM 1098 C CA . GLU A 1 148 ? -63.233 37.470 5.696 1.00 52.56 148 GLU A CA 1
ATOM 1099 C C . GLU A 1 148 ? -63.917 38.313 4.599 1.00 52.56 148 GLU A C 1
ATOM 1101 O O . GLU A 1 148 ? -63.258 39.047 3.864 1.00 52.56 148 GLU A O 1
ATOM 1106 N N . ARG A 1 149 ? -65.241 38.201 4.477 1.00 52.41 149 ARG A N 1
ATOM 1107 C CA . ARG A 1 149 ? -66.121 39.233 3.916 1.00 52.41 149 ARG A CA 1
ATOM 1108 C C . ARG A 1 149 ? -67.364 39.223 4.786 1.00 52.41 149 ARG A C 1
ATOM 1110 O O . ARG A 1 149 ? -68.245 38.422 4.520 1.00 52.41 149 ARG A O 1
ATOM 1117 N N . ASP A 1 150 ? -67.364 40.069 5.805 1.00 55.41 150 ASP A N 1
ATOM 1118 C CA . ASP A 1 150 ? -68.567 40.535 6.487 1.00 55.41 150 ASP A CA 1
ATOM 1119 C C . ASP A 1 150 ? -68.363 42.037 6.759 1.00 55.41 150 ASP A C 1
ATOM 1121 O O . ASP A 1 150 ? -67.619 42.431 7.660 1.00 55.41 150 ASP A O 1
ATOM 1125 N N . VAL A 1 151 ? -68.955 42.841 5.869 1.00 46.75 151 VAL A N 1
ATOM 1126 C CA . VAL A 1 151 ? -69.477 44.197 6.102 1.00 46.75 151 VAL A CA 1
ATOM 1127 C C . VAL A 1 151 ? -70.989 44.050 6.040 1.00 46.75 151 VAL A C 1
ATOM 1129 O O . VAL A 1 151 ? -71.436 43.343 5.106 1.00 46.75 151 VAL A O 1
#

pLDDT: mean 85.71, std 16.09, range [46.75, 98.0]

Sequence (151 aa):
MATVKDAERRLAVVTSWAVSGGFGLACILTGFRDAQEVPGLIGFAVVIAGLVAHVIINRVFGTGFTNGEIVLGFIIFGVALLVFMAAWIADPAFGEARVVIGLAGFAAIIACFIAYIVTKHGLKGSFSMFHLMRDRQPAAGTRIGRRERDV

Secondary structure (DSSP, 8-state):
---HHHHHHHHHHHHHHHHHHHHHHHHHHHHHHHT-HHHHHHHHHHHHHHHHHHHHHHHHHT----HHHHHHHHHHHHHHHHHHHHHHHH-TT--HHHHHHHHHHHHHHHHHHHHHHHHHHTTHHHHHHHHHHHTT---------------

Radius of gyration: 25.94 Å; chains: 1; bounding box: 86×56×50 Å